Protein AF-A0A1B4VGA9-F1 (afdb_monomer_lite)

Structure (mmCIF, N/CA/C/O backbone):
data_AF-A0A1B4VGA9-F1
#
_entry.id   AF-A0A1B4VGA9-F1
#
loop_
_atom_site.group_PDB
_atom_site.id
_atom_site.type_symbol
_atom_site.label_atom_id
_atom_site.label_alt_id
_atom_site.label_comp_id
_atom_site.label_asym_id
_atom_site.label_entity_id
_atom_site.label_seq_id
_atom_site.pdbx_PDB_ins_code
_atom_site.Cartn_x
_atom_site.Cartn_y
_atom_site.Cartn_z
_atom_site.occupancy
_atom_site.B_iso_or_equiv
_atom_site.auth_seq_id
_atom_site.auth_comp_id
_atom_site.auth_asym_id
_atom_site.auth_atom_id
_atom_site.pdbx_PDB_model_num
ATOM 1 N N . MET A 1 1 ? 20.776 3.492 -12.866 1.00 58.47 1 MET A N 1
ATOM 2 C CA . MET A 1 1 ? 19.799 2.504 -13.365 1.00 58.47 1 MET A CA 1
ATOM 3 C C . MET A 1 1 ? 19.283 1.760 -12.147 1.00 58.47 1 MET A C 1
ATOM 5 O O . MET A 1 1 ? 20.116 1.283 -11.383 1.00 58.47 1 MET A O 1
ATOM 9 N N . LEU A 1 2 ? 17.973 1.754 -11.895 1.00 73.25 2 LEU A N 1
ATOM 10 C CA . LEU A 1 2 ? 17.398 0.860 -10.882 1.00 73.25 2 LEU A CA 1
ATOM 11 C C . LEU A 1 2 ? 17.615 -0.585 -11.352 1.00 73.25 2 LEU A C 1
ATOM 13 O O . LEU A 1 2 ? 17.531 -0.850 -12.545 1.00 73.25 2 LEU A O 1
ATOM 17 N N . ASN A 1 3 ? 17.963 -1.481 -10.431 1.00 90.94 3 ASN A N 1
ATOM 18 C CA . ASN A 1 3 ? 18.072 -2.910 -10.721 1.00 90.94 3 ASN A CA 1
ATOM 19 C C . ASN A 1 3 ? 16.667 -3.471 -10.998 1.00 9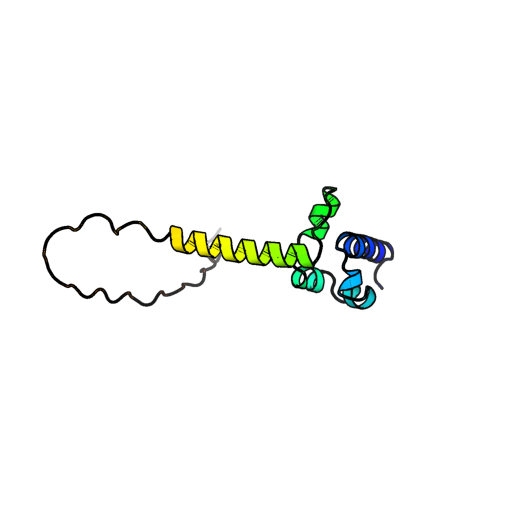0.94 3 ASN A C 1
ATOM 21 O O . ASN A 1 3 ? 15.734 -3.079 -10.295 1.00 90.94 3 ASN A O 1
ATOM 25 N N . ASP A 1 4 ? 16.520 -4.392 -11.950 1.00 92.69 4 ASP A N 1
ATOM 26 C CA . ASP A 1 4 ? 15.222 -4.977 -12.322 1.00 92.69 4 ASP A CA 1
ATOM 27 C C . ASP A 1 4 ? 14.506 -5.565 -11.095 1.00 92.69 4 ASP A C 1
ATOM 29 O O . ASP A 1 4 ? 13.342 -5.270 -10.855 1.00 92.69 4 ASP A O 1
ATOM 33 N N . ALA A 1 5 ? 15.249 -6.229 -10.202 1.00 93.69 5 ALA A N 1
ATOM 34 C CA . ALA A 1 5 ? 14.711 -6.754 -8.943 1.00 93.69 5 ALA A CA 1
ATOM 35 C C . ALA A 1 5 ? 14.115 -5.673 -8.015 1.00 93.69 5 ALA A C 1
ATOM 37 O O . ALA A 1 5 ? 13.179 -5.933 -7.262 1.00 93.69 5 ALA A O 1
ATOM 38 N N . VAL A 1 6 ? 14.660 -4.453 -8.044 1.00 93.12 6 VAL A N 1
ATOM 39 C CA . VAL A 1 6 ? 14.135 -3.326 -7.257 1.00 93.12 6 VAL A CA 1
ATOM 40 C C . VAL A 1 6 ? 12.864 -2.780 -7.902 1.00 93.12 6 VAL A C 1
ATOM 42 O O . VAL A 1 6 ? 11.936 -2.407 -7.189 1.00 93.12 6 VAL A O 1
ATOM 45 N N . ILE A 1 7 ? 12.805 -2.742 -9.235 1.00 95.19 7 ILE A N 1
ATOM 46 C CA . ILE A 1 7 ? 11.606 -2.327 -9.971 1.00 95.19 7 ILE A CA 1
ATOM 47 C C . ILE A 1 7 ? 10.470 -3.319 -9.715 1.00 95.19 7 ILE A C 1
ATOM 49 O O . ILE A 1 7 ? 9.368 -2.880 -9.390 1.00 95.19 7 ILE A O 1
ATOM 53 N N . ASP A 1 8 ? 10.748 -4.621 -9.780 1.00 95.62 8 ASP A N 1
ATOM 54 C CA . ASP A 1 8 ? 9.769 -5.679 -9.517 1.00 95.62 8 ASP A CA 1
ATOM 55 C C . ASP A 1 8 ? 9.230 -5.601 -8.084 1.00 95.62 8 ASP A C 1
ATOM 57 O O . ASP A 1 8 ? 8.019 -5.581 -7.874 1.00 95.62 8 ASP A O 1
ATOM 61 N N . HIS A 1 9 ? 10.114 -5.426 -7.097 1.00 95.19 9 HIS A N 1
ATOM 62 C CA . HIS A 1 9 ? 9.710 -5.230 -5.704 1.00 95.19 9 HIS A CA 1
ATOM 63 C C . HIS A 1 9 ? 8.749 -4.040 -5.535 1.00 95.19 9 HIS A C 1
ATOM 65 O O . HIS A 1 9 ? 7.716 -4.140 -4.868 1.00 95.19 9 HIS A O 1
ATOM 71 N N . TRP A 1 10 ? 9.053 -2.905 -6.170 1.00 96.62 10 TRP A N 1
ATOM 72 C CA . TRP A 1 10 ? 8.173 -1.738 -6.132 1.00 96.62 10 TRP A CA 1
ATOM 73 C C . TRP A 1 10 ? 6.886 -1.935 -6.933 1.00 96.62 10 TRP A C 1
ATOM 75 O O . TRP A 1 10 ? 5.850 -1.397 -6.539 1.00 96.62 10 TRP A O 1
ATOM 85 N N . ALA A 1 11 ? 6.918 -2.706 -8.019 1.00 96.94 11 ALA A N 1
ATOM 86 C CA . ALA A 1 11 ? 5.733 -3.070 -8.786 1.00 96.94 11 ALA A CA 1
ATOM 87 C C . ALA A 1 11 ? 4.766 -3.917 -7.948 1.00 96.94 11 ALA A C 1
ATOM 89 O O . ALA A 1 11 ? 3.556 -3.671 -7.986 1.00 96.94 11 ALA A O 1
ATOM 90 N N . ASP A 1 12 ? 5.284 -4.853 -7.156 1.00 96.00 12 ASP A N 1
ATOM 91 C CA . ASP A 1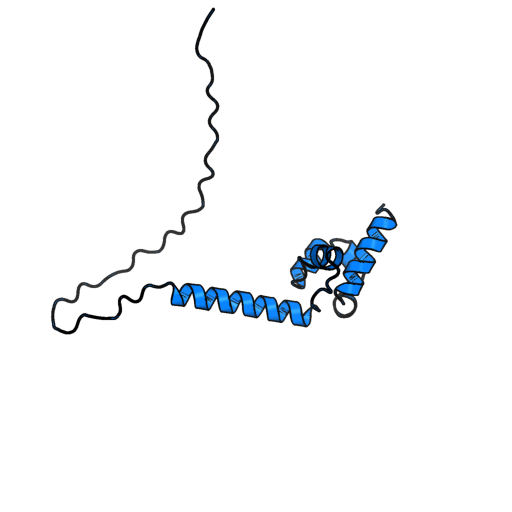 12 ? 4.487 -5.678 -6.247 1.00 96.00 12 ASP A CA 1
ATOM 92 C C . ASP A 1 12 ? 3.823 -4.827 -5.162 1.00 96.00 12 ASP A C 1
ATOM 94 O O . ASP A 1 12 ? 2.609 -4.918 -4.952 1.00 96.00 12 ASP A O 1
ATOM 98 N N . ILE A 1 13 ? 4.583 -3.925 -4.529 1.00 96.88 13 ILE A N 1
ATOM 99 C CA . ILE A 1 13 ? 4.044 -2.989 -3.530 1.00 96.88 13 ILE A CA 1
ATOM 100 C C . ILE A 1 13 ? 2.970 -2.093 -4.154 1.00 96.88 13 ILE A C 1
ATOM 102 O O . ILE A 1 13 ? 1.874 -1.957 -3.609 1.00 96.88 13 ILE A O 1
ATOM 106 N N . TYR A 1 14 ? 3.251 -1.510 -5.318 1.00 97.69 14 TYR A N 1
ATOM 107 C CA . TYR A 1 14 ? 2.328 -0.633 -6.036 1.00 97.69 14 TYR A CA 1
ATOM 108 C C . TYR A 1 14 ? 0.993 -1.324 -6.354 1.00 97.69 14 TYR A C 1
ATOM 110 O O . TYR A 1 14 ? -0.083 -0.740 -6.166 1.00 97.69 14 TYR A O 1
ATOM 118 N N . GLN A 1 15 ? 1.050 -2.583 -6.796 1.00 96.19 15 GLN A N 1
ATOM 119 C CA . GLN A 1 15 ? -0.133 -3.394 -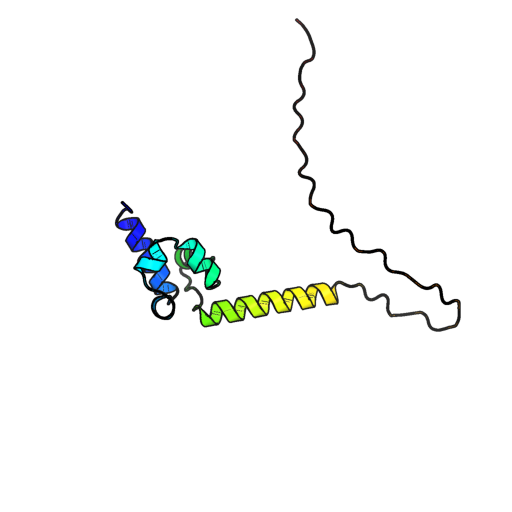7.077 1.00 96.19 15 GLN A CA 1
ATOM 120 C C . GLN A 1 15 ? -0.887 -3.775 -5.802 1.00 96.19 15 GLN A C 1
ATOM 122 O O . GLN A 1 15 ? -2.111 -3.616 -5.745 1.00 96.19 15 GLN A O 1
ATOM 127 N N . ALA A 1 16 ? -0.177 -4.233 -4.769 1.00 95.69 16 ALA A N 1
ATOM 128 C CA . ALA A 1 16 ? -0.769 -4.620 -3.491 1.00 95.69 16 ALA A CA 1
ATOM 129 C C . ALA A 1 16 ? -1.519 -3.452 -2.832 1.00 95.69 16 ALA A C 1
ATOM 131 O O . ALA A 1 16 ? -2.628 -3.639 -2.323 1.00 95.69 16 ALA A O 1
ATOM 132 N N . CYS A 1 17 ? -0.951 -2.250 -2.925 1.00 95.81 17 CYS A N 1
ATOM 133 C CA . CYS A 1 17 ? -1.528 -1.004 -2.435 1.00 95.81 17 CYS A CA 1
ATOM 134 C C . CYS A 1 17 ? -2.683 -0.455 -3.285 1.00 95.81 17 CYS A C 1
ATOM 136 O O . CYS A 1 17 ? -3.357 0.478 -2.852 1.00 95.81 17 CYS A O 1
ATOM 138 N N . GLY A 1 18 ? -2.927 -0.988 -4.487 1.00 95.56 18 GLY A N 1
ATOM 139 C CA . GLY A 1 18 ? -3.998 -0.513 -5.368 1.00 95.56 18 GLY A CA 1
ATOM 140 C C . GLY A 1 18 ? -3.782 0.901 -5.921 1.00 95.56 18 GLY A C 1
ATOM 141 O O . GLY A 1 18 ? -4.752 1.573 -6.265 1.00 95.56 18 GLY A O 1
ATOM 142 N N . LEU A 1 19 ? -2.529 1.355 -6.035 1.00 96.12 19 LEU A N 1
ATOM 143 C CA . LEU A 1 19 ? -2.189 2.737 -6.408 1.00 96.12 19 LEU A CA 1
ATOM 144 C C . LEU A 1 19 ? -2.483 3.094 -7.870 1.00 96.12 19 LEU A C 1
ATOM 146 O O . LEU A 1 19 ? -2.488 4.269 -8.223 1.00 96.12 19 LEU A O 1
ATOM 150 N N . ARG A 1 20 ? -2.798 2.105 -8.713 1.00 95.31 20 ARG A N 1
ATOM 151 C CA . ARG A 1 20 ? -3.122 2.306 -10.135 1.00 95.31 20 ARG A CA 1
ATOM 152 C C . ARG A 1 20 ? -4.295 3.256 -10.380 1.00 95.31 20 ARG A C 1
ATOM 154 O O . ARG A 1 20 ? -4.359 3.864 -11.443 1.00 95.31 20 ARG A O 1
ATOM 161 N N . ALA A 1 21 ? -5.230 3.347 -9.438 1.00 92.44 21 ALA A N 1
ATOM 162 C CA . ALA A 1 21 ? -6.353 4.275 -9.535 1.00 92.44 21 ALA A CA 1
ATOM 163 C C . ALA A 1 21 ? -5.972 5.723 -9.171 1.00 92.44 21 ALA A C 1
ATOM 165 O O . ALA A 1 21 ? -6.715 6.638 -9.508 1.00 92.44 21 ALA A O 1
ATOM 166 N N . GLU A 1 22 ? -4.835 5.927 -8.502 1.00 95.00 22 GLU A N 1
ATOM 167 C CA . GLU A 1 22 ? -4.443 7.211 -7.913 1.00 95.00 22 GLU A CA 1
ATOM 168 C C . GLU A 1 22 ? -3.300 7.882 -8.688 1.00 95.00 22 GLU A C 1
ATOM 170 O O . GLU A 1 22 ? -3.339 9.088 -8.929 1.00 95.00 22 GLU A O 1
ATOM 175 N N . ILE A 1 23 ? -2.276 7.118 -9.090 1.00 96.94 23 ILE A N 1
ATOM 176 C CA . ILE A 1 23 ? -1.065 7.627 -9.756 1.00 96.94 23 ILE A CA 1
ATOM 177 C C . ILE A 1 23 ? -0.542 6.637 -10.801 1.00 96.94 23 ILE A C 1
ATOM 179 O O . ILE A 1 23 ? -0.885 5.458 -10.777 1.00 96.94 23 ILE A O 1
ATOM 183 N N . SER A 1 24 ? 0.307 7.102 -11.724 1.00 97.88 24 SER A N 1
ATOM 184 C CA . SER A 1 24 ? 1.008 6.211 -12.655 1.00 97.88 24 SER A CA 1
ATOM 185 C C . SER A 1 24 ? 2.198 5.522 -11.982 1.00 97.88 24 SER A C 1
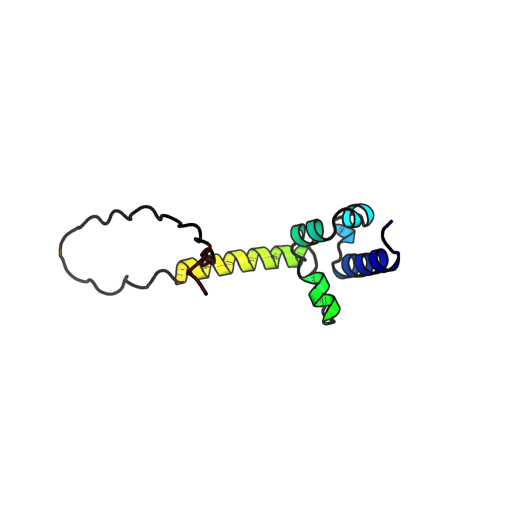ATOM 187 O O . SER A 1 24 ? 2.809 6.056 -11.054 1.00 97.88 24 SER A O 1
ATOM 189 N N . PHE A 1 25 ? 2.566 4.344 -12.490 1.00 97.25 25 PHE A N 1
ATOM 190 C CA . PHE A 1 25 ? 3.707 3.592 -11.968 1.00 97.25 25 PHE A CA 1
ATOM 191 C C . PHE A 1 25 ? 5.040 4.326 -12.185 1.00 97.25 25 PHE A C 1
ATOM 193 O O . PHE A 1 25 ? 5.879 4.356 -11.293 1.00 97.25 25 PHE A O 1
ATOM 200 N N . GLU A 1 26 ? 5.217 4.990 -13.330 1.00 96.38 26 GLU A N 1
ATOM 201 C CA . GLU A 1 26 ? 6.417 5.795 -13.605 1.00 96.38 26 GLU A CA 1
ATOM 202 C C . GLU A 1 26 ? 6.580 6.943 -12.605 1.00 96.38 26 GLU A C 1
ATOM 204 O O . GLU A 1 26 ? 7.677 7.180 -12.100 1.00 96.38 26 GLU A O 1
ATOM 209 N N . LEU A 1 27 ? 5.479 7.630 -12.279 1.00 96.88 27 LEU A N 1
ATOM 210 C CA . LEU A 1 27 ? 5.500 8.699 -11.290 1.00 96.88 27 LEU A CA 1
ATOM 211 C C . LEU A 1 27 ? 5.790 8.139 -9.895 1.00 96.88 27 LEU A C 1
ATOM 213 O O . LEU A 1 27 ? 6.622 8.693 -9.181 1.00 96.88 27 LEU A O 1
ATOM 217 N N . PHE A 1 28 ? 5.175 7.011 -9.536 1.00 97.50 28 PHE A N 1
ATOM 218 C CA . PHE A 1 28 ? 5.451 6.313 -8.282 1.00 97.50 28 PHE A CA 1
ATOM 219 C C . PHE A 1 28 ? 6.940 5.977 -8.122 1.00 97.50 28 PHE A C 1
ATOM 221 O O . PHE A 1 28 ? 7.518 6.269 -7.077 1.00 97.50 28 PHE A O 1
ATOM 228 N N . LEU A 1 29 ? 7.581 5.435 -9.164 1.00 96.81 29 LEU A N 1
ATOM 229 C CA . LEU A 1 29 ? 8.999 5.057 -9.136 1.00 96.81 29 LEU A CA 1
ATOM 230 C C . LEU A 1 29 ? 9.957 6.239 -8.948 1.00 96.81 29 LEU A C 1
ATOM 232 O O . LEU A 1 29 ? 11.103 6.020 -8.555 1.00 96.81 29 LEU A O 1
ATOM 236 N N . SER A 1 30 ? 9.515 7.475 -9.203 1.00 96.06 30 SER A N 1
ATOM 237 C CA . SER A 1 30 ? 10.346 8.657 -8.953 1.00 96.06 30 SER A CA 1
ATOM 238 C C . SER A 1 30 ? 10.627 8.876 -7.462 1.00 96.06 30 SER A C 1
ATOM 240 O O . SER A 1 30 ? 11.731 9.292 -7.112 1.00 96.06 30 SER A O 1
ATOM 242 N N . ASP A 1 31 ? 9.659 8.566 -6.591 1.00 96.50 31 ASP A N 1
ATOM 243 C CA . ASP A 1 31 ? 9.797 8.640 -5.133 1.00 96.50 31 ASP A CA 1
ATOM 244 C C . ASP A 1 31 ? 8.739 7.755 -4.430 1.00 96.50 31 ASP A C 1
ATOM 246 O O . ASP A 1 31 ? 7.714 8.257 -3.947 1.00 96.50 31 ASP A O 1
ATOM 250 N N . PRO A 1 32 ? 8.956 6.426 -4.357 1.00 96.50 32 PRO A N 1
ATOM 251 C CA . PRO A 1 32 ? 7.957 5.487 -3.842 1.00 96.50 32 PRO A CA 1
ATOM 252 C C . PRO A 1 32 ? 7.506 5.798 -2.411 1.00 96.50 32 PRO A C 1
ATOM 254 O O . PRO A 1 32 ? 6.316 5.768 -2.091 1.00 96.50 32 PRO A O 1
ATOM 257 N N . TRP A 1 33 ? 8.455 6.147 -1.539 1.00 96.88 33 TRP A N 1
ATOM 258 C CA . TRP A 1 33 ? 8.192 6.404 -0.123 1.00 96.88 33 TRP A CA 1
ATOM 259 C C . TRP A 1 33 ? 7.358 7.658 0.107 1.00 96.88 33 TRP A C 1
ATOM 261 O O . TRP A 1 33 ? 6.491 7.665 0.988 1.00 96.88 33 TRP A O 1
ATOM 271 N N . ARG A 1 34 ? 7.596 8.716 -0.674 1.00 97.06 34 ARG A N 1
ATOM 272 C CA . ARG A 1 34 ? 6.759 9.914 -0.630 1.00 97.06 34 ARG A CA 1
ATOM 273 C C . ARG A 1 34 ? 5.310 9.574 -0.955 1.00 97.06 34 ARG A C 1
ATOM 275 O O . ARG A 1 34 ? 4.432 9.953 -0.181 1.00 97.06 34 ARG A O 1
ATOM 282 N N . TYR A 1 35 ? 5.067 8.860 -2.053 1.00 96.81 35 TYR A N 1
ATOM 283 C CA . TYR A 1 35 ? 3.705 8.537 -2.479 1.00 96.81 35 TYR A CA 1
ATOM 284 C C . TYR A 1 35 ? 3.005 7.588 -1.508 1.00 96.81 35 TYR A C 1
ATOM 286 O O . TYR A 1 35 ? 1.846 7.821 -1.171 1.00 96.81 35 TYR A O 1
ATOM 294 N N . LEU A 1 36 ? 3.704 6.590 -0.960 1.00 96.25 36 LEU A N 1
ATOM 295 C CA . LEU A 1 36 ? 3.133 5.751 0.098 1.00 96.25 36 LEU A CA 1
ATOM 296 C C . LEU A 1 36 ? 2.663 6.592 1.291 1.00 96.25 36 LEU A C 1
ATOM 298 O O . LEU A 1 36 ? 1.538 6.421 1.747 1.00 96.25 36 LEU A O 1
ATOM 302 N N . ARG A 1 37 ? 3.466 7.553 1.758 1.00 95.25 37 ARG A N 1
ATOM 303 C CA . ARG A 1 37 ? 3.077 8.444 2.866 1.00 95.25 37 ARG A CA 1
ATOM 304 C C . ARG A 1 37 ? 1.917 9.375 2.503 1.00 95.25 37 ARG A C 1
ATOM 306 O O . ARG A 1 37 ? 1.077 9.682 3.349 1.00 95.25 37 ARG A O 1
ATOM 313 N N . GLU A 1 38 ? 1.879 9.850 1.263 1.00 94.88 38 GLU A N 1
ATOM 314 C CA . GLU A 1 38 ? 0.800 10.700 0.755 1.00 94.88 38 GLU A CA 1
ATOM 315 C C . GLU A 1 38 ? -0.549 9.971 0.806 1.00 94.88 38 GLU A C 1
ATOM 317 O O . GLU A 1 38 ? -1.537 10.532 1.286 1.00 94.88 38 GLU A O 1
ATOM 322 N N . PHE A 1 39 ? -0.563 8.689 0.434 1.00 94.94 39 PHE A N 1
ATOM 323 C CA . PHE A 1 39 ? -1.752 7.837 0.485 1.00 94.94 39 PHE A CA 1
ATOM 324 C C . PHE A 1 39 ? -1.982 7.139 1.837 1.00 94.94 39 PHE A C 1
ATOM 326 O O . PHE A 1 39 ? -2.978 6.435 1.985 1.00 94.94 39 PHE A O 1
ATOM 333 N N . GLY A 1 40 ? -1.120 7.355 2.839 1.00 94.06 40 GLY A N 1
ATOM 334 C CA . GLY A 1 40 ? -1.240 6.752 4.176 1.00 94.06 40 GLY A CA 1
ATOM 335 C C . GLY A 1 40 ? -0.916 5.253 4.221 1.00 94.06 40 GLY A C 1
ATOM 336 O O . GLY A 1 40 ? -1.494 4.510 5.011 1.00 94.06 40 GLY A O 1
ATOM 337 N N . GLN A 1 41 ? -0.047 4.797 3.324 1.00 95.25 41 GLN A N 1
ATOM 338 C CA . GLN A 1 41 ? 0.350 3.405 3.120 1.00 95.25 41 GLN A CA 1
ATOM 339 C C . GLN A 1 41 ? 1.840 3.175 3.426 1.00 95.25 41 GLN A C 1
ATOM 341 O O . GLN A 1 41 ? 2.448 2.238 2.913 1.00 95.25 41 GLN A O 1
ATOM 346 N N . GLU A 1 42 ? 2.463 4.001 4.268 1.00 94.75 42 GLU A N 1
ATOM 347 C CA . GLU A 1 42 ? 3.880 3.873 4.637 1.00 94.75 42 GLU A CA 1
ATOM 348 C C . GLU A 1 42 ? 4.244 2.524 5.286 1.00 94.75 42 GLU A C 1
ATOM 350 O O . GLU A 1 42 ? 5.399 2.112 5.246 1.00 94.75 42 GLU A O 1
ATOM 355 N N . THR A 1 43 ? 3.270 1.813 5.856 1.00 94.00 43 THR A N 1
ATOM 356 C CA . THR A 1 43 ? 3.460 0.485 6.459 1.00 94.00 43 THR A CA 1
ATOM 357 C C . THR A 1 43 ? 3.355 -0.661 5.453 1.00 94.00 43 THR A C 1
ATOM 359 O O . THR A 1 43 ? 3.619 -1.809 5.814 1.00 94.00 43 THR A O 1
ATOM 362 N N . ALA A 1 44 ? 2.993 -0.383 4.197 1.00 95.31 44 ALA A N 1
ATOM 363 C CA . ALA A 1 44 ? 2.732 -1.409 3.194 1.00 95.31 44 ALA A CA 1
ATOM 364 C C . ALA A 1 44 ? 3.900 -2.382 2.954 1.00 95.31 44 ALA A C 1
ATOM 366 O O . ALA A 1 44 ? 3.627 -3.582 2.933 1.00 95.31 44 ALA A O 1
ATOM 367 N N . PRO A 1 45 ? 5.172 -1.941 2.837 1.00 95.25 45 PRO A N 1
ATOM 368 C CA . PRO A 1 45 ? 6.282 -2.869 2.607 1.00 95.25 45 PRO A CA 1
ATOM 369 C C . PRO A 1 45 ? 6.405 -3.913 3.725 1.00 95.25 45 PRO A C 1
ATOM 371 O O . PRO A 1 45 ? 6.466 -5.109 3.459 1.00 95.25 45 PRO A O 1
ATOM 374 N N . VAL A 1 46 ? 6.311 -3.467 4.981 1.00 95.19 46 VAL A N 1
ATOM 375 C CA . VAL A 1 46 ? 6.401 -4.337 6.164 1.00 95.19 46 VAL A CA 1
ATOM 376 C C . VAL A 1 46 ? 5.220 -5.307 6.237 1.00 95.19 46 VAL A C 1
ATOM 378 O O . VAL A 1 46 ? 5.395 -6.477 6.567 1.00 95.19 46 VAL A O 1
ATOM 381 N N . LEU A 1 47 ? 4.006 -4.843 5.922 1.00 94.69 47 LEU A N 1
ATOM 382 C CA . LEU A 1 47 ? 2.818 -5.702 5.915 1.00 94.69 47 LEU A CA 1
ATOM 383 C C . LEU A 1 47 ? 2.935 -6.811 4.867 1.00 94.69 47 LEU A C 1
ATOM 385 O O . LEU A 1 47 ? 2.618 -7.959 5.169 1.00 94.69 47 LEU A O 1
ATOM 389 N N . ILE A 1 48 ? 3.433 -6.483 3.674 1.00 94.50 48 ILE A N 1
ATOM 390 C CA . ILE A 1 48 ? 3.618 -7.449 2.585 1.00 94.50 48 ILE A CA 1
ATOM 391 C C . ILE A 1 48 ? 4.663 -8.502 2.965 1.00 94.50 48 ILE A C 1
ATOM 393 O O . ILE A 1 48 ? 4.414 -9.691 2.779 1.00 94.50 48 ILE A O 1
ATOM 397 N N . GLU A 1 49 ? 5.788 -8.097 3.561 1.00 93.62 49 GLU A N 1
ATOM 398 C CA . GLU A 1 49 ? 6.813 -9.026 4.069 1.00 93.62 49 GLU A CA 1
ATOM 399 C C . GLU A 1 49 ? 6.260 -9.995 5.124 1.00 93.62 49 GLU A C 1
ATOM 401 O O . GLU A 1 49 ? 6.670 -11.152 5.198 1.00 93.62 49 GLU A O 1
ATOM 406 N N . GLN A 1 50 ? 5.290 -9.542 5.918 1.00 94.75 50 GLN A N 1
ATOM 407 C CA . GLN A 1 50 ? 4.592 -10.355 6.915 1.00 94.75 50 GLN A CA 1
ATOM 408 C C . GLN A 1 50 ? 3.455 -11.213 6.326 1.00 94.75 50 GLN A C 1
ATOM 410 O O . GLN A 1 50 ? 2.805 -11.953 7.065 1.00 94.75 50 GLN A O 1
ATOM 415 N N . GLY A 1 51 ? 3.199 -11.130 5.016 1.00 94.38 51 GLY A N 1
ATOM 416 C CA . GLY A 1 51 ? 2.131 -11.862 4.330 1.00 94.38 51 GLY A CA 1
ATOM 417 C C . GLY A 1 51 ? 0.747 -11.215 4.435 1.00 94.38 51 GLY A C 1
ATOM 418 O O . GLY A 1 51 ? -0.254 -11.838 4.076 1.00 94.38 51 GLY A O 1
ATOM 419 N N . TRP A 1 52 ? 0.665 -9.973 4.913 1.00 95.62 52 TRP A N 1
ATOM 420 C CA . TRP A 1 52 ? -0.575 -9.209 5.010 1.00 95.62 52 TRP A CA 1
ATOM 421 C C . TRP A 1 52 ? -0.780 -8.308 3.797 1.00 95.62 52 TRP A C 1
ATOM 423 O O . TRP A 1 52 ? 0.158 -7.803 3.182 1.00 95.62 52 TRP A O 1
ATOM 433 N N . ARG A 1 53 ? -2.050 -8.048 3.479 1.00 93.56 53 ARG A N 1
ATOM 434 C CA . ARG A 1 53 ? -2.416 -7.126 2.408 1.00 93.56 53 ARG A CA 1
ATOM 435 C C . ARG A 1 53 ? -2.576 -5.701 2.956 1.00 93.56 53 ARG A C 1
ATOM 437 O O . ARG A 1 53 ? -3.357 -5.521 3.893 1.00 93.56 53 ARG A O 1
ATOM 444 N N . PRO A 1 54 ? -1.907 -4.692 2.370 1.00 95.44 54 PRO A N 1
ATOM 445 C CA . PRO A 1 54 ? -2.107 -3.297 2.746 1.00 95.44 54 PRO A CA 1
ATOM 446 C C . PRO A 1 54 ? -3.546 -2.826 2.505 1.00 95.44 54 PRO A C 1
ATOM 448 O O . PRO A 1 54 ? -4.262 -3.346 1.644 1.00 95.44 54 PRO A O 1
ATOM 451 N N . LEU A 1 55 ? -3.956 -1.800 3.251 1.00 94.94 55 LEU A N 1
ATOM 452 C CA . LEU A 1 55 ? -5.217 -1.099 3.010 1.00 94.94 55 LEU A CA 1
ATOM 453 C C . LEU A 1 55 ? -5.187 -0.392 1.655 1.00 94.94 55 LEU A C 1
ATOM 455 O O . LEU A 1 55 ? -4.138 0.086 1.237 1.00 94.94 55 LEU A O 1
ATOM 459 N N . LEU A 1 56 ? -6.343 -0.255 1.005 1.00 95.19 56 LEU A N 1
ATOM 460 C CA . LEU A 1 56 ? -6.479 0.569 -0.200 1.00 95.19 56 LEU A CA 1
ATOM 461 C C . LEU A 1 56 ? -6.381 2.069 0.137 1.00 95.19 56 LEU A C 1
ATOM 463 O O . LEU A 1 56 ? -6.671 2.441 1.275 1.00 95.19 56 LEU A O 1
ATOM 467 N N . PRO A 1 57 ? -6.074 2.960 -0.824 1.00 94.62 57 PRO A N 1
ATOM 468 C CA . PRO A 1 57 ? -5.811 4.376 -0.538 1.00 94.62 57 PRO A CA 1
ATOM 469 C C . PRO A 1 57 ? -6.985 5.086 0.152 1.00 94.62 57 PRO A C 1
ATOM 471 O O . PRO A 1 57 ? -6.803 5.828 1.117 1.00 94.62 57 PRO A O 1
ATOM 474 N N . ALA A 1 58 ? -8.219 4.797 -0.273 1.00 93.62 58 ALA A N 1
ATOM 475 C CA . ALA A 1 58 ? -9.423 5.317 0.376 1.00 93.62 58 ALA A CA 1
ATOM 476 C C . ALA A 1 58 ? -9.571 4.825 1.830 1.00 93.62 58 ALA A C 1
ATOM 478 O O . ALA A 1 58 ? -9.940 5.597 2.711 1.00 93.62 58 ALA A O 1
ATOM 479 N N . GLN A 1 59 ? -9.249 3.555 2.096 1.00 95.19 59 GLN A N 1
ATOM 480 C CA . GLN A 1 59 ? -9.307 2.971 3.441 1.00 95.19 59 GLN A CA 1
ATOM 481 C C . GLN A 1 59 ? -8.204 3.534 4.338 1.00 95.19 59 GLN A C 1
ATOM 483 O O . GLN A 1 59 ? -8.468 3.880 5.485 1.00 95.19 59 GLN A O 1
ATOM 488 N N . ALA A 1 60 ? -6.988 3.666 3.807 1.00 94.25 60 ALA A N 1
ATOM 489 C CA . ALA A 1 60 ? -5.844 4.242 4.501 1.00 94.25 60 ALA A CA 1
ATOM 490 C C . ALA A 1 60 ? -6.111 5.696 4.924 1.00 94.25 60 ALA A C 1
ATOM 492 O O . ALA A 1 60 ? -5.822 6.078 6.059 1.00 94.25 60 ALA A O 1
ATOM 493 N N . ARG A 1 61 ? -6.755 6.487 4.056 1.00 92.56 61 ARG A N 1
ATOM 494 C CA . ARG A 1 61 ? -7.182 7.856 4.377 1.00 92.56 61 ARG A CA 1
ATOM 495 C C . ARG A 1 61 ? -8.154 7.895 5.555 1.00 92.56 61 ARG A C 1
ATOM 497 O O . ARG A 1 61 ? -7.917 8.631 6.508 1.00 92.56 61 ARG A O 1
ATOM 504 N N . VAL A 1 62 ? -9.195 7.062 5.522 1.00 94.25 62 VAL A N 1
ATOM 505 C CA . VAL A 1 62 ? -10.176 6.972 6.616 1.00 94.25 62 VAL A CA 1
ATOM 506 C C . VAL A 1 62 ? -9.516 6.486 7.908 1.00 94.25 62 VAL A C 1
ATOM 508 O O . VAL A 1 62 ? -9.728 7.077 8.961 1.00 94.25 62 VAL A O 1
ATOM 511 N N . ALA A 1 63 ? -8.667 5.459 7.844 1.00 93.25 63 ALA A N 1
ATOM 512 C CA . ALA A 1 63 ? -7.938 4.955 9.008 1.00 93.25 63 ALA A CA 1
ATOM 513 C C . ALA A 1 63 ? -7.062 6.045 9.649 1.00 93.25 63 ALA A C 1
ATOM 515 O O . ALA A 1 63 ? -7.026 6.179 10.872 1.00 93.25 63 ALA A O 1
ATOM 516 N N . ARG A 1 64 ? -6.410 6.877 8.830 1.00 89.81 64 ARG A N 1
ATOM 517 C CA . ARG A 1 64 ? -5.623 8.019 9.305 1.00 89.81 64 ARG A CA 1
ATOM 518 C C . ARG A 1 64 ? -6.489 9.079 9.983 1.00 89.81 64 ARG A C 1
ATOM 520 O O . ARG A 1 64 ? -6.100 9.606 11.023 1.00 89.81 64 ARG A O 1
ATOM 527 N N . GLU A 1 65 ? -7.645 9.402 9.413 1.00 91.94 65 GLU A N 1
ATOM 528 C CA . GLU A 1 65 ? -8.594 10.345 10.017 1.00 91.94 65 GLU A CA 1
ATOM 529 C C . GLU A 1 65 ? -9.105 9.842 11.372 1.00 91.94 65 GLU A C 1
ATOM 531 O O . GLU A 1 65 ? -9.137 10.612 12.336 1.00 91.94 65 GLU A O 1
ATOM 536 N N . LEU A 1 66 ? -9.422 8.547 11.468 1.00 92.62 66 LEU A N 1
ATOM 537 C CA . LEU A 1 66 ? -9.833 7.902 12.716 1.00 92.62 66 LEU A CA 1
ATOM 538 C C . LEU A 1 66 ? -8.726 7.958 13.770 1.00 92.62 66 LEU A C 1
ATOM 540 O O . LEU A 1 66 ? -8.981 8.433 14.871 1.00 92.62 66 LEU A O 1
ATOM 544 N N . ALA A 1 67 ? -7.488 7.606 13.421 1.00 89.62 67 ALA A N 1
ATOM 545 C CA . ALA A 1 67 ? -6.361 7.666 14.355 1.00 89.62 67 ALA A CA 1
ATOM 546 C C . ALA A 1 67 ? -6.118 9.092 14.895 1.00 89.62 67 ALA A C 1
ATOM 548 O O . ALA A 1 67 ? -5.814 9.296 16.073 1.00 89.62 67 ALA A O 1
ATOM 549 N N . ILE A 1 68 ? -6.285 10.117 14.048 1.00 88.12 68 ILE A N 1
ATOM 550 C CA . ILE A 1 68 ? -6.203 11.523 14.473 1.00 88.12 68 ILE A CA 1
ATOM 551 C C . ILE A 1 68 ? -7.353 11.872 15.425 1.00 88.12 68 ILE A C 1
ATOM 553 O O . ILE A 1 68 ? -7.135 12.583 16.412 1.00 88.12 68 ILE A O 1
ATOM 557 N N . ALA A 1 69 ? -8.571 11.413 15.131 1.00 88.75 69 ALA A N 1
ATOM 558 C CA . ALA A 1 69 ? -9.743 11.652 15.965 1.00 88.75 69 ALA A CA 1
ATOM 559 C C . ALA A 1 69 ? -9.616 10.969 17.336 1.00 88.75 69 ALA A C 1
ATOM 561 O O . ALA A 1 69 ? -9.841 11.622 18.356 1.00 88.75 69 ALA A O 1
ATOM 562 N N . GLU A 1 70 ? -9.179 9.712 17.373 1.00 90.62 70 GLU A N 1
ATOM 563 C CA . GLU A 1 70 ? -8.924 8.943 18.598 1.00 90.62 70 GLU A CA 1
ATOM 564 C C . GLU A 1 70 ? -7.896 9.648 19.485 1.00 90.62 70 GLU A C 1
ATOM 566 O O . GLU A 1 70 ? -8.181 9.943 20.647 1.00 90.62 70 GLU A O 1
ATOM 571 N N . ARG A 1 71 ? -6.763 10.075 18.914 1.00 83.50 71 ARG A N 1
ATOM 572 C CA . ARG A 1 71 ? -5.744 10.835 19.653 1.00 83.50 71 ARG A CA 1
ATOM 573 C C . ARG A 1 71 ? -6.283 12.150 20.228 1.00 83.50 71 ARG A C 1
ATOM 575 O O . ARG A 1 71 ? -5.873 12.578 21.3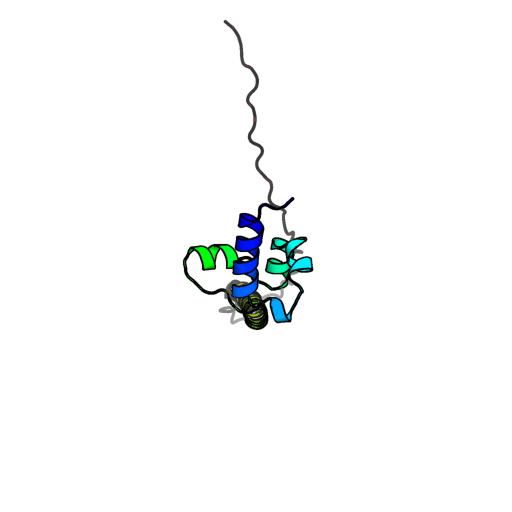07 1.00 83.50 71 ARG A O 1
ATOM 582 N N . ARG A 1 72 ? -7.195 12.828 19.521 1.00 76.62 72 ARG A N 1
ATOM 583 C CA . ARG A 1 72 ? -7.845 14.049 20.035 1.00 76.62 72 ARG A CA 1
ATOM 584 C C . ARG A 1 72 ? -8.754 13.739 21.222 1.00 76.62 72 ARG A C 1
ATOM 586 O O . ARG A 1 72 ? -8.745 14.504 22.183 1.00 76.62 72 ARG A O 1
ATOM 593 N N . VAL A 1 73 ? -9.506 12.639 21.172 1.00 75.75 73 VAL A N 1
ATOM 594 C CA . VAL A 1 73 ? -10.347 12.187 22.292 1.00 75.75 73 VAL A CA 1
ATOM 595 C C . VAL A 1 73 ? -9.484 11.830 23.500 1.00 75.75 73 VAL A C 1
ATOM 597 O O . VAL A 1 73 ? -9.777 12.293 24.602 1.00 75.75 73 VAL A O 1
ATOM 600 N N . GLU A 1 74 ? -8.385 11.102 23.299 1.00 68.62 74 GLU A N 1
ATOM 601 C CA . GLU A 1 74 ? -7.434 10.766 24.364 1.00 68.62 74 GLU A CA 1
ATOM 602 C C . GLU A 1 74 ? -6.893 12.025 25.056 1.00 68.62 74 GLU A C 1
ATOM 604 O O . GLU A 1 74 ? -6.970 12.127 26.281 1.00 68.62 74 GLU A O 1
ATOM 609 N N . CYS A 1 75 ? -6.452 13.036 24.295 1.00 59.25 75 CYS A N 1
ATOM 610 C CA . CYS A 1 75 ? -5.990 14.311 24.856 1.00 59.25 75 CYS A CA 1
ATOM 611 C C . CYS A 1 75 ? -7.070 15.050 25.668 1.00 59.25 75 CYS A C 1
ATOM 613 O O . CYS A 1 75 ? -6.740 15.691 26.664 1.00 59.25 75 CYS A O 1
ATOM 615 N N . VAL A 1 76 ? -8.345 14.967 25.271 1.00 60.22 76 VAL A N 1
ATOM 616 C CA . VAL A 1 76 ? -9.462 15.576 26.018 1.00 60.22 76 VAL A CA 1
ATOM 617 C C . VAL A 1 76 ? -9.798 14.765 27.276 1.00 60.22 76 VAL A C 1
ATOM 619 O O . VAL A 1 76 ? -10.074 15.352 28.319 1.00 60.22 76 VAL A O 1
ATOM 622 N N . SER A 1 77 ? -9.725 13.433 27.217 1.00 55.19 77 SER A N 1
ATOM 623 C CA . SER A 1 77 ? -9.984 12.549 28.366 1.00 55.19 77 SER A CA 1
ATOM 624 C C . SER A 1 77 ? -8.851 12.509 29.400 1.00 55.19 77 SER A C 1
ATOM 626 O O . SER A 1 77 ? -9.092 12.161 30.554 1.00 55.19 77 SER A O 1
ATOM 628 N N . ALA A 1 78 ? -7.630 12.887 29.008 1.00 53.19 78 ALA A N 1
ATOM 629 C CA . ALA A 1 78 ? -6.465 12.967 29.887 1.00 53.19 78 ALA A CA 1
ATOM 630 C C . ALA A 1 78 ? -6.399 14.278 30.699 1.00 53.19 78 ALA A C 1
ATOM 632 O O . ALA A 1 78 ? -5.551 14.405 31.585 1.00 53.19 78 ALA A O 1
ATOM 633 N N . ALA A 1 79 ? -7.285 15.250 30.442 1.00 45.38 79 ALA A N 1
ATOM 634 C CA . ALA A 1 79 ? -7.490 16.369 31.355 1.00 45.38 79 ALA A CA 1
ATOM 635 C C . ALA A 1 79 ? -8.126 15.826 32.652 1.00 45.38 79 ALA A C 1
ATOM 637 O O . ALA A 1 79 ? -9.211 15.242 32.598 1.00 45.38 79 ALA A O 1
ATOM 638 N N . PRO A 1 80 ? -7.471 15.959 33.821 1.00 49.06 80 PRO A N 1
ATOM 639 C CA . PRO A 1 80 ? -7.908 15.254 35.011 1.00 49.06 80 PRO A CA 1
ATOM 640 C C . PRO A 1 80 ? -9.278 15.757 35.461 1.00 49.06 80 PRO A C 1
ATOM 642 O O . PRO A 1 80 ? -9.554 16.957 35.507 1.00 49.06 80 PRO A O 1
ATOM 645 N N . ALA A 1 81 ? -10.113 14.796 35.845 1.00 51.06 81 ALA A N 1
ATOM 646 C CA . ALA A 1 81 ? -11.414 14.961 36.470 1.00 51.06 81 ALA A CA 1
ATOM 647 C C . ALA A 1 81 ? -11.316 15.634 37.857 1.00 51.06 81 ALA A C 1
ATOM 649 O O . ALA A 1 81 ? -11.621 15.024 38.878 1.00 51.06 81 ALA A O 1
ATOM 650 N N . LEU A 1 82 ? -10.937 16.912 37.905 1.00 48.12 82 LEU A N 1
ATOM 651 C CA . LEU A 1 82 ? -11.042 17.777 39.089 1.00 48.12 82 LEU A CA 1
ATOM 652 C C . LEU A 1 82 ? -12.258 18.713 39.002 1.00 48.12 82 LEU A C 1
ATOM 654 O O . LEU A 1 82 ? -12.225 19.852 39.451 1.00 48.12 82 LEU A O 1
ATOM 658 N N . ALA A 1 83 ? -13.361 18.226 38.435 1.00 49.66 83 ALA A N 1
ATOM 659 C CA . ALA A 1 83 ? -14.655 18.911 38.466 1.00 49.66 83 ALA A CA 1
ATOM 660 C C . ALA A 1 83 ? -15.667 18.174 39.358 1.00 49.66 83 ALA A C 1
ATOM 662 O O . ALA A 1 83 ? -16.864 18.148 39.079 1.00 49.66 83 ALA A O 1
ATOM 663 N N . ARG A 1 84 ? -15.198 17.531 40.432 1.00 47.75 84 ARG A N 1
ATOM 664 C CA . ARG A 1 84 ? -16.067 16.957 41.461 1.00 47.75 84 ARG A CA 1
ATOM 665 C C . ARG A 1 84 ? -15.571 17.400 42.829 1.00 47.75 84 ARG A C 1
ATOM 667 O O . ARG A 1 84 ? -14.448 17.088 43.194 1.00 47.75 84 ARG A O 1
ATOM 674 N N . PHE A 1 85 ? -16.459 18.088 43.545 1.00 43.97 85 PHE A N 1
ATOM 675 C CA . PHE A 1 85 ? -16.336 18.630 44.903 1.00 43.97 85 PHE A CA 1
ATOM 676 C C . PHE A 1 85 ? -15.719 20.021 45.041 1.00 43.97 85 PHE A C 1
ATOM 678 O O . PHE A 1 85 ? -14.617 20.150 45.546 1.00 43.97 85 PHE A O 1
ATOM 685 N N . ILE A 1 86 ? -16.510 21.063 44.752 1.00 44.06 86 ILE A N 1
ATOM 686 C CA . ILE A 1 86 ? -16.707 22.140 45.739 1.00 44.06 86 ILE A CA 1
ATOM 687 C C . ILE A 1 86 ? -18.167 22.614 45.660 1.00 44.06 86 ILE A C 1
ATOM 689 O O . ILE A 1 86 ? -18.525 23.528 44.922 1.00 44.06 86 ILE A O 1
ATOM 693 N N . THR A 1 87 ? -19.050 21.955 46.407 1.00 50.34 87 THR A N 1
ATOM 694 C CA . THR A 1 87 ? -20.254 22.622 46.906 1.00 50.34 87 THR A CA 1
ATOM 695 C C . THR A 1 87 ? -19.833 23.552 48.038 1.00 50.34 87 THR A C 1
ATOM 697 O O . THR A 1 87 ? -19.121 23.120 48.940 1.00 50.34 87 THR A O 1
ATOM 700 N N . SER A 1 88 ? -20.367 24.773 48.018 1.00 40.00 88 SER A N 1
ATOM 701 C CA . SER A 1 88 ? -20.316 25.808 49.061 1.00 40.00 88 SER A CA 1
ATOM 702 C C . SER A 1 88 ? -19.232 26.884 48.906 1.00 40.00 88 SER A C 1
ATOM 704 O O . SER A 1 88 ? -18.039 26.620 48.985 1.00 40.00 88 SER A O 1
ATOM 706 N N . LYS A 1 89 ? -19.731 28.112 48.682 1.00 50.62 89 LYS A N 1
ATOM 707 C CA . LYS A 1 89 ? -19.159 29.440 48.967 1.00 50.62 89 LYS A CA 1
ATOM 708 C C . LYS A 1 89 ? -17.699 29.453 49.450 1.00 50.62 89 LYS A C 1
ATOM 710 O O . LYS A 1 89 ? -17.476 29.216 50.626 1.00 50.62 89 LYS A O 1
ATOM 715 N N . ASP A 1 90 ? -16.761 29.877 48.602 1.00 46.53 90 ASP A N 1
ATOM 716 C CA . ASP A 1 90 ? -15.869 31.006 48.915 1.00 46.53 90 ASP A CA 1
ATOM 717 C C . ASP A 1 90 ? -14.986 31.404 47.716 1.00 46.53 90 ASP A C 1
ATOM 719 O O . ASP A 1 90 ? -14.570 30.571 46.918 1.00 46.53 90 ASP A O 1
ATOM 723 N N . LYS A 1 91 ? -14.738 32.713 47.620 1.00 44.44 91 LYS A N 1
ATOM 724 C CA . LYS A 1 91 ? -13.749 33.446 46.805 1.00 44.44 91 LYS A CA 1
ATOM 725 C C . LYS A 1 91 ? -13.447 33.011 45.359 1.00 44.44 91 LYS A C 1
ATOM 727 O O . LYS A 1 91 ? -12.650 32.128 45.065 1.00 44.44 91 LYS A O 1
ATOM 732 N N . LEU A 1 92 ? -13.927 33.864 44.453 1.00 47.28 92 LEU A N 1
ATOM 733 C CA . LEU A 1 92 ? -13.458 34.053 43.082 1.00 47.28 92 LEU A CA 1
ATOM 734 C C . LEU A 1 92 ? -11.969 34.468 43.048 1.00 47.28 92 LEU A C 1
ATOM 736 O O . LEU A 1 92 ? -11.645 35.655 42.983 1.00 47.28 92 LEU A O 1
ATOM 740 N N . ALA A 1 93 ? -11.050 33.505 43.058 1.00 46.16 93 ALA A N 1
ATOM 741 C CA . ALA A 1 93 ? -9.700 33.720 42.549 1.00 46.16 93 ALA A CA 1
ATOM 742 C C . ALA A 1 93 ? -9.719 33.433 41.042 1.00 46.16 93 ALA A C 1
ATOM 744 O O . ALA A 1 93 ? -9.847 32.289 40.612 1.00 46.16 93 ALA A O 1
ATOM 745 N N . ARG A 1 94 ? -9.649 34.494 40.229 1.00 44.53 94 ARG A N 1
ATOM 746 C CA . ARG A 1 94 ? -9.499 34.401 38.772 1.00 44.53 94 ARG A CA 1
ATOM 747 C C . ARG A 1 94 ? -8.218 33.624 38.459 1.00 44.53 94 ARG A C 1
ATOM 749 O O . ARG A 1 94 ? -7.127 34.164 38.604 1.00 44.53 94 ARG A O 1
ATOM 756 N N . TYR A 1 95 ? -8.352 32.371 38.041 1.00 46.50 95 TYR A N 1
ATOM 757 C CA . TYR A 1 95 ? -7.245 31.610 37.478 1.00 46.50 95 TYR A CA 1
ATOM 758 C C . TYR A 1 95 ? -7.019 32.094 36.043 1.00 46.50 95 TYR A C 1
ATOM 760 O O . TYR A 1 95 ? -7.799 31.783 35.145 1.00 46.50 95 TYR A O 1
ATOM 768 N N . THR A 1 96 ? -5.983 32.900 35.822 1.00 50.94 96 THR A N 1
ATOM 769 C CA . THR A 1 96 ? -5.413 33.096 34.484 1.00 50.94 96 THR A CA 1
ATOM 770 C C . THR A 1 96 ? -4.522 31.894 34.181 1.00 50.94 96 THR A C 1
ATOM 772 O O . THR A 1 96 ? -3.497 31.751 34.853 1.00 50.94 96 THR A O 1
ATOM 775 N N . PRO A 1 97 ? -4.871 31.019 33.219 1.00 49.84 97 PRO A N 1
ATOM 776 C CA . PRO A 1 97 ? -3.966 29.954 32.814 1.00 49.84 97 PRO A CA 1
ATOM 777 C C . PRO A 1 97 ? -2.701 30.580 32.219 1.00 49.84 97 PRO A C 1
ATOM 779 O O . PRO A 1 97 ? -2.774 31.445 31.345 1.00 49.84 97 PRO A O 1
ATOM 782 N N . ALA A 1 98 ? -1.539 30.164 32.722 1.00 56.09 98 ALA A N 1
ATOM 783 C CA . ALA A 1 98 ? -0.261 30.523 32.123 1.00 56.09 98 ALA A CA 1
ATOM 784 C C . ALA A 1 98 ? -0.207 29.971 30.685 1.00 56.09 98 ALA A C 1
ATOM 786 O O . ALA A 1 98 ? -0.668 28.848 30.458 1.00 56.09 98 ALA A O 1
ATOM 787 N N . PRO A 1 99 ? 0.333 30.719 29.707 1.00 47.50 99 PRO A N 1
ATOM 788 C CA . PRO A 1 99 ? 0.463 30.213 28.350 1.00 47.50 99 PRO A CA 1
ATOM 789 C C . PRO A 1 99 ? 1.384 28.991 28.351 1.00 47.50 99 PRO A C 1
ATOM 791 O O . PRO A 1 99 ? 2.496 29.032 28.879 1.00 47.50 99 PRO A O 1
ATOM 794 N N . CYS A 1 100 ? 0.893 27.895 27.776 1.00 45.91 100 CYS A N 1
ATOM 795 C CA . CYS A 1 100 ? 1.623 26.646 27.626 1.00 45.91 100 CYS A CA 1
ATOM 796 C C . CYS A 1 100 ? 2.928 26.899 26.859 1.00 45.91 100 CYS A C 1
ATOM 798 O O . CYS A 1 100 ? 2.910 27.134 25.651 1.00 45.91 100 CYS A O 1
ATOM 800 N N . VAL A 1 101 ? 4.068 26.838 27.546 1.00 46.31 101 VAL A N 1
ATOM 801 C CA . VAL A 1 101 ? 5.375 26.780 26.891 1.00 46.31 101 VAL A CA 1
ATOM 802 C C . VAL A 1 101 ? 5.602 25.326 26.495 1.00 46.31 101 VAL A C 1
ATOM 804 O O . VAL A 1 101 ? 5.997 24.501 27.317 1.00 46.31 101 VAL A O 1
ATOM 807 N N . CYS A 1 102 ? 5.319 24.993 25.237 1.00 41.91 102 CYS A N 1
ATOM 808 C CA . CYS A 1 102 ? 5.819 23.766 24.628 1.00 41.91 102 CYS A CA 1
ATOM 809 C C . CYS A 1 102 ? 7.354 23.844 24.615 1.00 41.91 102 CYS A C 1
ATOM 811 O O . CYS A 1 102 ? 7.933 24.560 23.801 1.00 41.91 102 CYS A O 1
ATOM 813 N N . ALA A 1 103 ? 8.016 23.160 25.548 1.00 38.22 103 ALA A N 1
ATOM 814 C CA . ALA A 1 103 ? 9.468 23.036 25.549 1.00 38.22 103 ALA A CA 1
ATOM 815 C C . ALA A 1 103 ? 9.903 22.030 24.462 1.00 38.22 103 ALA A C 1
ATOM 817 O O . ALA A 1 103 ? 9.391 20.909 24.459 1.00 38.22 103 ALA A O 1
ATOM 818 N N . PRO A 1 104 ? 10.834 22.379 23.556 1.00 47.69 104 PRO A N 1
ATOM 819 C CA . PRO A 1 104 ? 11.469 21.405 22.676 1.00 47.69 104 PRO A CA 1
ATOM 820 C C . PRO A 1 104 ? 12.481 20.556 23.461 1.00 47.69 104 PRO A C 1
ATOM 822 O O . PRO A 1 104 ? 13.204 21.057 24.328 1.00 47.69 104 PRO A O 1
ATOM 825 N N . GLU A 1 105 ? 12.514 19.260 23.157 1.00 42.62 105 GLU A N 1
ATOM 826 C CA . GLU A 1 105 ? 13.392 18.265 23.773 1.00 42.62 105 GLU A CA 1
ATOM 827 C C . GLU A 1 105 ? 14.870 18.671 23.675 1.00 42.62 105 GLU A C 1
ATOM 829 O O . GLU A 1 105 ? 15.428 18.895 22.601 1.00 42.62 105 GLU A O 1
ATOM 834 N N . ARG A 1 106 ? 15.527 18.752 24.834 1.00 42.91 106 ARG A N 1
ATOM 835 C CA . ARG A 1 106 ? 16.967 18.982 24.953 1.00 42.91 106 ARG A CA 1
ATOM 836 C C . ARG A 1 106 ? 17.672 17.633 24.796 1.00 42.91 106 ARG A C 1
ATOM 838 O O . ARG A 1 106 ? 17.715 16.848 25.742 1.00 42.91 106 ARG A O 1
ATOM 845 N N . ILE A 1 107 ? 18.232 17.371 23.617 1.00 46.19 107 ILE A N 1
ATOM 846 C CA . ILE A 1 107 ? 19.178 16.267 23.397 1.00 46.19 107 ILE A CA 1
ATOM 847 C C . ILE A 1 107 ? 20.345 16.457 24.382 1.00 46.19 107 ILE A C 1
ATOM 849 O O . ILE A 1 107 ? 21.050 17.467 24.339 1.00 46.19 107 ILE A O 1
ATOM 853 N N . ARG A 1 108 ? 20.525 15.515 25.317 1.00 46.62 108 ARG A N 1
ATOM 854 C CA . ARG A 1 108 ? 21.696 15.475 26.203 1.00 46.62 108 ARG A CA 1
ATOM 855 C C . ARG A 1 108 ? 22.925 15.136 25.365 1.00 46.62 108 ARG A C 1
ATOM 857 O O . ARG A 1 108 ? 23.051 14.017 24.881 1.00 46.62 108 ARG A O 1
ATOM 864 N N . GLY A 1 109 ? 23.823 16.109 25.233 1.00 39.62 109 GLY A N 1
ATOM 865 C CA . GLY A 1 109 ? 25.179 15.892 24.748 1.00 39.62 109 GLY A CA 1
ATOM 866 C C . GLY A 1 109 ? 25.915 14.898 25.645 1.00 39.62 109 GLY A C 1
ATOM 867 O O . GLY A 1 109 ? 25.930 15.034 26.870 1.00 39.62 109 GLY A O 1
ATOM 868 N N . HIS A 1 110 ? 26.496 13.883 25.017 1.00 39.97 110 HIS A N 1
ATOM 869 C CA . HIS A 1 110 ? 27.471 12.999 25.631 1.00 39.97 110 HIS A CA 1
ATOM 870 C C . HIS A 1 110 ? 28.777 13.797 25.745 1.00 39.97 110 HIS A C 1
ATOM 872 O O . HIS A 1 110 ? 29.317 14.245 24.737 1.00 39.97 110 HIS A O 1
ATOM 878 N N . ALA A 1 111 ? 29.202 14.082 26.974 1.00 43.31 111 ALA A N 1
ATOM 879 C CA . ALA A 1 111 ? 30.410 14.842 27.251 1.00 43.31 111 ALA A CA 1
ATOM 880 C C . ALA A 1 111 ? 31.639 13.926 27.182 1.00 43.31 111 ALA A C 1
ATOM 882 O O . ALA A 1 111 ? 31.713 12.929 27.898 1.00 43.31 111 ALA A O 1
ATOM 883 N N . ASP A 1 112 ? 32.589 14.321 26.341 1.00 42.97 112 ASP A N 1
ATOM 884 C CA . ASP A 1 112 ? 33.992 13.912 26.349 1.00 42.97 112 ASP A CA 1
ATOM 885 C C . ASP A 1 112 ? 34.669 14.355 27.663 1.00 42.97 112 ASP A C 1
ATOM 887 O O . ASP A 1 112 ? 34.565 15.534 28.024 1.00 42.97 112 ASP A O 1
ATOM 891 N N . PRO A 1 113 ? 35.394 13.484 28.385 1.00 48.47 113 PRO A N 1
ATOM 892 C CA . PRO A 1 113 ? 36.347 13.909 29.397 1.00 48.47 113 PRO A CA 1
ATOM 893 C C . PRO A 1 113 ? 37.765 13.909 28.812 1.00 48.47 113 PRO A C 1
ATOM 895 O O . PRO A 1 113 ? 38.471 12.901 28.830 1.00 48.47 113 PRO A O 1
ATOM 898 N N . ALA A 1 114 ? 38.198 15.072 28.329 1.00 47.34 114 ALA A N 1
ATOM 899 C CA . ALA A 1 114 ? 39.604 15.323 28.064 1.00 47.34 114 ALA A CA 1
ATOM 900 C C . ALA A 1 114 ? 40.414 15.304 29.374 1.00 47.34 114 ALA A C 1
ATOM 902 O O . ALA A 1 114 ? 40.078 15.984 30.343 1.00 47.34 114 ALA A O 1
ATOM 903 N N . ASP A 1 115 ? 41.509 14.550 29.324 1.00 44.41 115 ASP A N 1
ATOM 904 C CA . ASP A 1 115 ? 42.813 14.882 29.898 1.00 44.41 115 ASP A CA 1
ATOM 905 C C . ASP A 1 115 ? 42.925 15.044 31.429 1.00 44.41 115 ASP A C 1
ATOM 907 O O . ASP A 1 11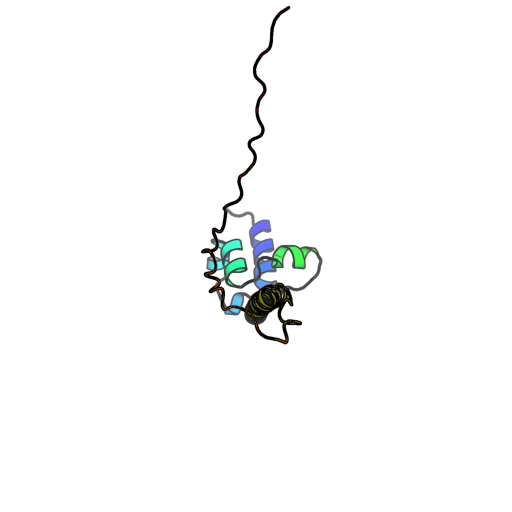5 ? 42.659 16.095 32.017 1.00 44.41 115 ASP A O 1
ATOM 911 N N . ARG A 1 116 ? 43.451 13.994 32.076 1.00 46.28 116 ARG A N 1
ATOM 912 C CA . ARG A 1 116 ? 44.243 14.121 33.305 1.00 46.28 116 ARG A CA 1
ATOM 913 C C . ARG A 1 116 ? 45.441 13.167 33.294 1.00 46.28 116 ARG A C 1
ATOM 915 O O . ARG A 1 116 ? 45.338 12.016 33.698 1.00 46.28 116 ARG A O 1
ATOM 922 N N . THR A 1 117 ? 46.592 13.757 32.969 1.00 44.53 117 THR A N 1
ATOM 923 C CA . THR A 1 117 ? 47.883 13.647 33.683 1.00 44.53 117 THR A CA 1
ATOM 924 C C . THR A 1 117 ? 48.617 12.298 33.753 1.00 44.53 117 THR A C 1
ATOM 926 O O . THR A 1 117 ? 48.292 11.430 34.552 1.00 44.53 117 THR A O 1
ATOM 929 N N . ALA A 1 118 ? 49.760 12.282 33.055 1.00 43.19 118 ALA A N 1
ATOM 930 C CA . ALA A 1 118 ? 51.098 11.965 33.572 1.00 43.19 118 ALA A CA 1
ATOM 931 C C . ALA A 1 118 ? 51.350 10.591 34.228 1.00 43.19 118 ALA A C 1
ATOM 933 O O . ALA A 1 118 ? 51.206 10.440 35.442 1.00 43.19 118 ALA A O 1
ATOM 934 N N . ARG A 1 119 ? 51.941 9.669 33.457 1.00 37.69 119 ARG A N 1
ATOM 935 C CA . ARG A 1 119 ? 53.299 9.132 33.690 1.00 37.69 119 ARG A CA 1
ATOM 936 C C . ARG A 1 119 ? 53.764 8.250 32.539 1.00 37.69 119 ARG A C 1
ATOM 938 O O . ARG A 1 119 ? 52.918 7.511 32.000 1.00 37.69 119 ARG A O 1
#

Radius of gyration: 26.15 Å; chains: 1; bounding box: 74×46×63 Å

Organism: NCBI:txid1675686

Foldseek 3Di:
DDDPVRLVLLVVLCVLQVCVVPDDSVVCVVPVCVVCVVLQNNCSSVCVVVVHGTDHSVVSVVVVVVVVVVVVVVVVVPPDPPVPDDDDDDDDPDDDDDPDDPDDDDDDDDDDDDDDDDD

Secondary structure (DSSP, 8-state):
---HHHHHHHHHHHHHTTGGGTS-HHHHHH-HHHHHHHTT-TTHHHHHHTTPPPPPHHHHHHHHHHHHHHHHHHHHHTS----S---S--------PPP---PPP--------------

Sequence (119 aa):
MLNDAVIDHWADIYQACGLRAEISFELFLSDPWRYLREFGQETAPVLIEQGWRPLLPAQARVARELAIAERRVECVSAAPALARFITSKDKLARYTPAPCVCAPERIRGHADPADRTAR

pLDDT: mean 75.49, std 23.22, range [37.69, 97.88]